Protein AF-A0A1G3B8R7-F1 (afdb_monomer_lite)

Radius of gyration: 31.24 Å; chains: 1; bounding box: 70×76×69 Å

Sequence (133 aa):
MFKYRSFIIVFLLCLVCVCYVKSVLAGDKEGHLATEVSYPDMVLIPAGEFFMGEDTRYNWTFMLAYNIYDGPEHKVYLDAYYIDKYEVTNEQYRKFVEATGRRMPICWNDARFNRPNQPVVGVTWEDAVSYAK

Foldseek 3Di:
DPPVVVVVVVVVVVVVVVVVVVVVVVPDPPPPPPPPPCPPQKDKDAWDKDWFFDCCVPDPCVVVVPRVVRDDIDIDTDHIDIDGNDADFLQNVVVVCVVPVDDAAPCCPPPVAPDGGHHHDRDDPVRVVVSVD

pLDDT: mean 83.29, std 16.27, range [44.59, 98.44]

Structure (mmCIF, N/CA/C/O backbone):
data_AF-A0A1G3B8R7-F1
#
_entry.id   AF-A0A1G3B8R7-F1
#
loop_
_atom_site.group_PDB
_atom_site.id
_atom_site.type_symbol
_atom_site.label_atom_id
_atom_site.label_alt_id
_atom_site.label_comp_id
_atom_site.label_asym_id
_atom_site.label_entity_id
_atom_site.label_seq_id
_atom_site.pdbx_PDB_ins_code
_atom_site.Cartn_x
_atom_site.Cartn_y
_atom_site.Cartn_z
_atom_site.occupancy
_atom_site.B_iso_or_equiv
_atom_site.auth_seq_id
_atom_site.auth_comp_id
_atom_site.auth_asym_id
_atom_site.auth_atom_id
_atom_site.pdbx_PDB_model_num
ATOM 1 N N . MET A 1 1 ? 47.318 -57.429 37.727 1.00 57.81 1 MET A N 1
ATOM 2 C CA . MET A 1 1 ? 45.901 -57.216 37.341 1.00 57.81 1 MET A CA 1
ATOM 3 C C . MET A 1 1 ? 45.412 -55.756 37.413 1.00 57.81 1 MET A C 1
ATOM 5 O O . MET A 1 1 ? 44.381 -55.463 36.827 1.00 57.81 1 MET A O 1
ATOM 9 N N . PHE A 1 2 ? 46.130 -54.814 38.051 1.00 54.09 2 PHE A N 1
ATOM 10 C CA . PHE A 1 2 ? 45.678 -53.412 38.195 1.00 54.09 2 PHE A CA 1
ATOM 11 C C . PHE A 1 2 ? 45.963 -52.485 36.997 1.00 54.09 2 PHE A C 1
ATOM 13 O O . PHE A 1 2 ? 45.243 -51.511 36.808 1.00 54.09 2 PHE A O 1
ATOM 20 N N . LYS A 1 3 ? 46.954 -52.794 36.146 1.00 57.25 3 LYS A N 1
ATOM 21 C CA . LYS A 1 3 ? 47.371 -51.905 35.042 1.00 57.25 3 LYS A CA 1
ATOM 22 C C . LYS A 1 3 ? 46.324 -51.764 33.926 1.00 57.25 3 LYS A C 1
ATOM 24 O O . LYS A 1 3 ? 46.173 -50.679 33.390 1.00 57.25 3 LYS A O 1
ATOM 29 N N . TYR A 1 4 ? 45.546 -52.808 33.628 1.00 58.03 4 TYR A N 1
ATOM 30 C CA . TYR A 1 4 ? 44.542 -52.785 32.549 1.00 58.03 4 TYR A CA 1
ATOM 31 C C . TYR A 1 4 ? 43.232 -52.069 32.922 1.00 58.03 4 TYR A C 1
ATOM 33 O O . TYR A 1 4 ? 42.527 -51.598 32.036 1.00 58.03 4 TYR A O 1
ATOM 41 N N . ARG A 1 5 ? 42.912 -51.932 34.219 1.00 62.56 5 ARG A N 1
ATOM 42 C CA . ARG A 1 5 ? 41.666 -51.280 34.671 1.00 62.56 5 ARG A CA 1
ATOM 43 C C . ARG A 1 5 ? 41.701 -49.764 34.449 1.00 62.56 5 ARG A C 1
ATOM 45 O O . ARG A 1 5 ? 40.699 -49.199 34.030 1.00 62.56 5 ARG A O 1
ATOM 52 N N . SER A 1 6 ? 42.862 -49.127 34.631 1.00 61.78 6 SER A N 1
ATOM 53 C CA . SER A 1 6 ? 43.040 -47.698 34.331 1.00 61.78 6 SER A CA 1
ATOM 54 C C . SER A 1 6 ? 43.001 -47.397 32.829 1.00 61.78 6 SER A C 1
ATOM 56 O O . SER A 1 6 ? 42.404 -46.399 32.441 1.00 61.78 6 SER A O 1
ATOM 58 N N . PHE A 1 7 ? 43.550 -48.270 31.973 1.00 73.00 7 PHE A N 1
ATOM 59 C CA . PHE A 1 7 ? 43.466 -48.092 30.514 1.00 73.00 7 PHE A CA 1
ATOM 60 C C . PHE A 1 7 ? 42.030 -48.206 29.989 1.00 73.00 7 PHE A C 1
ATOM 62 O O . PHE A 1 7 ? 41.641 -47.432 29.120 1.00 73.00 7 PHE A O 1
ATOM 69 N N . ILE A 1 8 ? 41.221 -49.111 30.551 1.00 74.88 8 ILE A N 1
ATOM 70 C CA . ILE A 1 8 ? 39.806 -49.261 30.174 1.00 74.88 8 ILE A CA 1
ATOM 71 C C . ILE A 1 8 ? 38.994 -48.018 30.567 1.00 74.88 8 ILE A C 1
ATOM 73 O O . ILE A 1 8 ? 38.185 -47.548 29.774 1.00 74.88 8 ILE A O 1
ATOM 77 N N . ILE A 1 9 ? 39.232 -47.441 31.750 1.00 75.88 9 ILE A N 1
ATOM 78 C CA . ILE A 1 9 ? 38.510 -46.241 32.206 1.00 75.88 9 ILE A CA 1
ATOM 79 C C . ILE A 1 9 ? 38.862 -45.020 31.347 1.00 75.88 9 ILE A C 1
ATOM 81 O O . ILE A 1 9 ? 37.964 -44.290 30.937 1.00 75.88 9 ILE A O 1
ATOM 85 N N . VAL A 1 10 ? 40.142 -44.820 31.013 1.00 77.50 10 VAL A N 1
ATOM 86 C CA . VAL A 1 10 ? 40.566 -43.719 30.127 1.00 77.50 10 VAL A CA 1
ATOM 87 C C . VAL A 1 10 ? 39.980 -43.887 28.724 1.00 77.50 10 VAL A C 1
ATOM 89 O O . VAL A 1 10 ? 39.493 -42.921 28.144 1.00 77.50 10 VAL A O 1
ATOM 92 N N . PHE A 1 11 ? 39.947 -45.115 28.199 1.00 82.00 11 PHE A N 1
ATOM 93 C CA . PHE A 1 11 ? 39.355 -45.396 26.892 1.00 82.00 11 PHE A CA 1
ATOM 94 C C . PHE A 1 11 ? 37.842 -45.128 26.867 1.00 82.00 11 PHE A C 1
ATOM 96 O O . PHE A 1 11 ? 37.343 -44.506 25.932 1.00 82.00 11 PHE A O 1
ATOM 103 N N . LEU A 1 12 ? 37.115 -45.520 27.919 1.00 83.88 12 LEU A N 1
ATOM 104 C CA . LEU A 1 12 ? 35.684 -45.237 28.053 1.00 83.88 12 LEU A CA 1
ATOM 105 C C . LEU A 1 12 ? 35.401 -43.735 28.200 1.00 83.88 12 LEU A C 1
ATOM 107 O O . LEU A 1 12 ? 34.475 -43.237 27.568 1.00 83.88 12 LEU A O 1
ATOM 111 N N . LEU A 1 13 ? 36.216 -42.996 28.958 1.00 81.75 13 LEU A N 1
ATOM 112 C CA . LEU A 1 13 ? 36.095 -41.537 29.068 1.00 81.75 13 LEU A CA 1
ATOM 113 C C . LEU A 1 13 ? 36.358 -40.836 27.729 1.00 81.75 13 LEU A C 1
ATOM 115 O O . LEU A 1 13 ? 35.626 -39.917 27.369 1.00 81.75 13 LEU A O 1
ATOM 119 N N . CYS A 1 14 ? 37.347 -41.296 26.957 1.00 81.81 14 CYS A N 1
ATOM 120 C CA . CYS A 1 14 ? 37.583 -40.797 25.603 1.00 81.81 14 CYS A CA 1
ATOM 121 C C . CYS A 1 14 ? 36.408 -41.102 24.670 1.00 81.81 14 CYS A C 1
ATOM 123 O O . CYS A 1 14 ? 36.001 -40.219 23.922 1.00 81.81 14 CYS A O 1
ATOM 125 N N . LEU A 1 15 ? 35.826 -42.304 24.728 1.00 86.19 15 LEU A N 1
ATOM 126 C CA . LEU A 1 15 ? 34.648 -42.642 23.926 1.00 86.19 15 LEU A CA 1
ATOM 127 C C . LEU A 1 15 ? 33.439 -41.778 24.292 1.00 86.19 15 LEU A C 1
ATOM 129 O O . LEU A 1 15 ? 32.780 -41.260 23.396 1.00 86.19 15 LEU A O 1
ATOM 133 N N . VAL A 1 16 ? 33.180 -41.558 25.583 1.00 85.38 16 VAL A N 1
ATOM 134 C CA . VAL A 1 16 ? 32.106 -40.664 26.042 1.00 85.38 16 VAL A CA 1
ATOM 135 C C . VAL A 1 16 ? 32.357 -39.227 25.582 1.00 85.38 16 VAL A C 1
ATOM 137 O O . VAL A 1 16 ? 31.438 -38.589 25.078 1.00 85.38 16 VAL A O 1
ATOM 140 N N . CYS A 1 17 ? 33.595 -38.736 25.673 1.00 82.25 17 CYS A N 1
ATOM 141 C CA . CYS A 1 17 ? 33.970 -37.403 25.202 1.00 82.25 17 CYS A CA 1
ATOM 142 C C . CYS A 1 17 ? 33.784 -37.263 23.683 1.00 82.25 17 CYS A C 1
ATOM 144 O O . CYS A 1 17 ? 33.182 -36.301 23.217 1.00 82.25 17 CYS A O 1
ATOM 146 N N . VAL A 1 18 ? 34.209 -38.260 22.901 1.00 82.00 18 VAL A N 1
ATOM 147 C CA . VAL A 1 18 ? 34.020 -38.280 21.443 1.00 82.00 18 VAL A CA 1
ATOM 148 C C . VAL A 1 18 ? 32.536 -38.339 21.078 1.00 82.00 18 VAL A C 1
ATOM 150 O O . VAL A 1 18 ? 32.114 -37.637 20.162 1.00 82.00 18 VAL A O 1
ATOM 153 N N . CYS A 1 19 ? 31.726 -39.129 21.786 1.00 79.12 19 CYS A N 1
ATOM 154 C CA . CYS A 1 19 ? 30.277 -39.174 21.583 1.00 79.12 19 CYS A CA 1
ATOM 155 C C . CYS A 1 19 ? 29.610 -37.840 21.938 1.00 79.12 19 CYS A C 1
ATOM 157 O O . CYS A 1 19 ? 28.774 -37.369 21.174 1.00 79.12 19 CYS A O 1
ATOM 159 N N . TYR A 1 20 ? 30.019 -37.209 23.042 1.00 75.50 20 TYR A N 1
ATOM 160 C CA . TYR A 1 20 ? 29.503 -35.909 23.467 1.00 75.50 20 TYR A CA 1
ATOM 161 C C . TYR A 1 20 ? 29.850 -34.806 22.459 1.00 75.50 20 TYR A C 1
ATOM 163 O O . TYR A 1 20 ? 28.974 -34.069 22.011 1.00 75.50 20 TYR A O 1
ATOM 171 N N . VAL A 1 21 ? 31.105 -34.749 22.007 1.00 75.06 21 VAL A N 1
ATOM 172 C CA . VAL A 1 21 ? 31.538 -33.807 20.965 1.00 75.06 21 VAL A CA 1
ATOM 173 C C . VAL A 1 21 ? 30.788 -34.063 19.657 1.00 75.06 21 VAL A C 1
ATOM 175 O O . VAL A 1 21 ? 30.322 -33.115 19.035 1.00 75.06 21 VAL A O 1
ATOM 178 N N . LYS A 1 22 ? 30.581 -35.326 19.260 1.00 75.88 22 LYS A N 1
ATOM 179 C CA . LYS A 1 22 ? 29.753 -35.657 18.090 1.00 75.88 22 LYS A CA 1
ATOM 180 C C . LYS A 1 22 ? 28.300 -35.210 18.250 1.00 75.88 22 LYS A C 1
ATOM 182 O O . LYS A 1 22 ? 27.742 -34.725 17.277 1.00 75.88 22 LYS A O 1
ATOM 187 N N . SER A 1 23 ? 27.697 -35.342 19.435 1.00 70.25 23 SER A N 1
ATOM 188 C CA . SER A 1 23 ? 26.330 -34.855 19.673 1.00 70.25 23 SER A CA 1
ATOM 189 C C . SER A 1 23 ? 26.231 -33.332 19.628 1.00 70.25 23 SER A C 1
ATOM 191 O O . SER A 1 23 ? 25.276 -32.815 19.064 1.00 70.25 23 SER A O 1
ATOM 193 N N . VAL A 1 24 ? 27.240 -32.617 20.136 1.00 71.50 24 VAL A N 1
ATOM 194 C CA . VAL A 1 24 ? 27.297 -31.149 20.061 1.00 71.50 24 VAL A CA 1
ATOM 195 C C . VAL A 1 24 ? 27.480 -30.685 18.614 1.00 71.50 24 VAL A C 1
ATOM 197 O O . VAL A 1 24 ? 26.805 -29.762 18.186 1.00 71.50 24 VAL A O 1
ATOM 200 N N . LEU A 1 25 ? 28.328 -31.358 17.828 1.00 66.88 25 LEU A N 1
ATOM 201 C CA . LEU A 1 25 ? 28.532 -31.035 16.408 1.00 66.88 25 LEU A CA 1
ATOM 202 C C . LEU A 1 25 ? 27.387 -31.502 15.493 1.00 66.88 25 LEU A C 1
ATOM 204 O O . LEU A 1 25 ? 27.304 -31.067 14.348 1.00 66.88 25 LEU A O 1
ATOM 208 N N . ALA A 1 26 ? 26.530 -32.411 15.963 1.00 64.31 26 ALA A N 1
ATOM 209 C CA . ALA A 1 26 ? 25.337 -32.850 15.241 1.00 64.31 26 ALA A CA 1
ATOM 210 C C . ALA A 1 26 ? 24.128 -31.928 15.478 1.00 64.31 26 ALA A C 1
ATOM 212 O O . ALA A 1 26 ? 23.160 -31.997 14.719 1.00 64.31 26 ALA A O 1
ATOM 213 N N . GLY A 1 27 ? 24.180 -31.068 16.498 1.00 54.59 27 GLY A N 1
ATOM 214 C CA . GLY A 1 27 ? 23.184 -30.032 16.743 1.00 54.59 27 GLY A CA 1
ATOM 215 C C . GLY A 1 27 ? 23.440 -28.815 15.863 1.00 54.59 27 GLY A C 1
ATOM 216 O O . GLY A 1 27 ? 24.054 -27.876 16.335 1.00 54.59 27 GLY A O 1
ATOM 217 N N . ASP A 1 28 ? 23.048 -28.900 14.588 1.00 55.09 28 ASP A N 1
ATOM 218 C CA . ASP A 1 28 ? 22.657 -27.772 13.714 1.00 55.09 28 ASP A CA 1
ATOM 219 C C . ASP A 1 28 ? 22.285 -28.314 12.320 1.00 55.09 28 ASP A C 1
ATOM 221 O O . ASP A 1 28 ? 22.905 -28.016 11.299 1.00 55.09 28 ASP A O 1
ATOM 225 N N . LYS A 1 29 ? 21.278 -29.194 12.268 1.00 52.56 29 LYS A N 1
ATOM 226 C CA . LYS A 1 29 ? 20.580 -29.567 11.023 1.00 52.56 29 LYS A CA 1
ATOM 227 C C . LYS A 1 29 ? 19.080 -29.700 11.241 1.00 52.56 29 LYS A C 1
ATOM 229 O O . LYS A 1 29 ? 18.450 -30.614 10.724 1.00 52.56 29 LYS A O 1
ATOM 234 N N . GLU A 1 30 ? 18.501 -28.764 11.973 1.00 49.25 30 GLU A N 1
ATOM 235 C CA . GLU A 1 30 ? 17.096 -28.446 11.770 1.00 49.25 30 GLU A CA 1
ATOM 236 C C . GLU A 1 30 ? 17.070 -27.190 10.917 1.00 49.25 30 GLU A C 1
ATOM 238 O O . GLU A 1 30 ? 17.206 -26.069 11.400 1.00 49.25 30 GLU A O 1
ATOM 243 N N . GLY A 1 31 ? 16.977 -27.401 9.601 1.00 45.47 31 GLY A N 1
ATOM 244 C CA . GLY A 1 31 ? 16.470 -26.361 8.726 1.00 45.47 31 GLY A CA 1
ATOM 245 C C . GLY A 1 31 ? 15.138 -25.942 9.317 1.00 45.47 31 GLY A C 1
ATOM 246 O O . GLY A 1 31 ? 14.201 -26.739 9.343 1.00 45.47 31 GLY A O 1
ATOM 247 N N . HIS A 1 32 ? 15.105 -24.735 9.872 1.00 44.59 32 HIS A N 1
ATOM 248 C CA . HIS A 1 32 ? 13.884 -24.099 10.313 1.00 44.59 32 HIS A CA 1
ATOM 249 C C . HIS A 1 32 ? 12.954 -24.150 9.102 1.00 44.59 32 HIS A C 1
ATOM 251 O O . HIS A 1 32 ? 13.208 -23.477 8.101 1.00 44.59 32 HIS A O 1
ATOM 257 N N . LEU A 1 33 ? 11.956 -25.039 9.139 1.00 46.47 33 LEU A N 1
ATOM 258 C CA . LEU A 1 33 ? 10.835 -24.982 8.220 1.00 46.47 33 LEU A CA 1
ATOM 259 C C . LEU A 1 33 ? 10.266 -23.590 8.435 1.00 46.47 33 LEU A C 1
ATOM 261 O O . LEU A 1 33 ? 9.590 -23.345 9.432 1.00 46.47 33 LEU A O 1
ATOM 265 N N . ALA A 1 34 ? 10.629 -22.667 7.546 1.00 46.75 34 ALA A N 1
ATOM 266 C CA . ALA A 1 34 ? 9.965 -21.396 7.433 1.00 46.75 34 ALA A CA 1
ATOM 267 C C . ALA A 1 34 ? 8.501 -21.763 7.229 1.00 46.75 34 ALA A C 1
ATOM 269 O O . ALA A 1 34 ? 8.125 -22.281 6.178 1.00 46.75 34 ALA A O 1
ATOM 270 N N . THR A 1 35 ? 7.700 -21.614 8.282 1.00 52.75 35 THR A N 1
ATOM 271 C CA . THR A 1 35 ? 6.254 -21.585 8.156 1.00 52.75 35 THR A CA 1
ATOM 272 C C . THR A 1 35 ? 5.990 -20.550 7.084 1.00 52.75 35 THR A C 1
ATOM 274 O O . THR A 1 35 ? 6.281 -19.373 7.301 1.00 52.75 35 THR A O 1
ATOM 277 N N . GLU A 1 36 ? 5.573 -21.006 5.905 1.00 61.28 36 GLU A N 1
ATOM 278 C CA . GLU A 1 36 ? 5.196 -20.135 4.807 1.00 61.28 36 GLU A CA 1
ATOM 279 C C . GLU A 1 36 ? 4.134 -19.203 5.381 1.00 61.28 36 GLU A C 1
ATOM 281 O O . GLU A 1 36 ? 3.049 -19.645 5.769 1.00 61.28 36 GLU A O 1
ATOM 286 N N . VAL A 1 37 ? 4.507 -17.941 5.602 1.00 60.72 37 VAL A N 1
ATOM 287 C CA . VAL A 1 37 ? 3.592 -16.971 6.185 1.00 60.72 37 VAL A CA 1
ATOM 288 C C . VAL A 1 37 ? 2.500 -16.782 5.145 1.00 60.72 37 VAL A C 1
ATOM 290 O O . VAL A 1 37 ? 2.709 -16.171 4.102 1.00 60.72 37 VAL A O 1
ATOM 293 N N . SER A 1 38 ? 1.359 -17.419 5.394 1.00 61.47 38 SER A N 1
ATOM 294 C CA . SER A 1 38 ? 0.211 -17.361 4.508 1.00 61.47 38 SER A CA 1
ATOM 295 C C . SER A 1 38 ? -0.505 -16.045 4.771 1.00 61.47 38 SER A C 1
ATOM 297 O O . SER A 1 38 ? -1.079 -15.840 5.841 1.00 61.47 38 SER A O 1
ATOM 299 N N . TYR A 1 39 ? -0.434 -15.145 3.796 1.00 74.56 39 TYR A N 1
ATOM 300 C CA . TYR A 1 39 ? -1.188 -13.900 3.764 1.00 74.56 39 TYR A CA 1
ATOM 301 C C . TYR A 1 39 ? -2.394 -14.113 2.835 1.00 74.56 39 TYR A C 1
ATOM 303 O O . TYR A 1 39 ? -2.273 -13.877 1.635 1.00 74.56 39 TYR A O 1
ATOM 311 N N . PRO A 1 40 ? -3.540 -14.619 3.334 1.00 77.44 40 PRO A N 1
ATOM 312 C CA . PRO A 1 40 ? -4.623 -15.123 2.482 1.00 77.44 40 PRO A CA 1
ATOM 313 C C . PRO A 1 40 ? -5.209 -14.072 1.526 1.00 77.44 40 PRO A C 1
ATOM 315 O O . PRO A 1 40 ? -5.718 -14.437 0.467 1.00 77.44 40 PRO A O 1
ATOM 318 N N . ASP A 1 41 ? -5.100 -12.788 1.876 1.00 90.75 41 ASP A N 1
ATOM 319 C CA . ASP A 1 41 ? -5.601 -11.661 1.083 1.00 90.75 41 ASP A CA 1
ATOM 320 C C . ASP A 1 41 ? -4.491 -10.855 0.384 1.00 90.75 41 ASP A C 1
ATOM 322 O O . ASP A 1 41 ? -4.767 -9.805 -0.196 1.00 90.75 41 ASP A O 1
ATOM 326 N N . MET A 1 42 ? -3.249 -11.350 0.385 1.00 94.88 42 MET A N 1
ATOM 327 C CA . MET A 1 42 ? -2.149 -10.787 -0.399 1.00 94.88 42 MET A CA 1
ATOM 328 C C . MET A 1 42 ? -1.775 -11.712 -1.553 1.00 94.88 42 MET A C 1
ATOM 330 O O . MET A 1 42 ? -1.966 -12.927 -1.512 1.00 94.88 42 MET A O 1
ATOM 334 N N . VAL A 1 43 ? -1.202 -11.127 -2.596 1.00 95.56 43 VAL A N 1
ATOM 335 C CA . VAL A 1 43 ? -0.688 -11.847 -3.758 1.00 95.56 43 VAL A CA 1
ATOM 336 C C . VAL A 1 43 ? 0.827 -11.719 -3.820 1.00 95.56 43 VAL A C 1
ATOM 338 O O . VAL A 1 43 ? 1.370 -10.630 -3.640 1.00 95.56 43 VAL A O 1
ATOM 341 N N . LEU A 1 44 ? 1.506 -12.840 -4.074 1.00 94.69 44 LEU A N 1
ATOM 342 C CA . LEU A 1 44 ? 2.939 -12.854 -4.347 1.00 94.69 44 LEU A CA 1
ATOM 343 C C . LEU A 1 44 ? 3.186 -12.330 -5.762 1.00 94.69 44 LEU A C 1
ATOM 345 O O . LEU A 1 44 ? 2.738 -12.932 -6.739 1.00 94.69 44 LEU A O 1
ATOM 349 N N . ILE A 1 45 ? 3.949 -11.250 -5.866 1.00 96.38 45 ILE A N 1
ATOM 350 C CA . ILE A 1 45 ? 4.557 -10.799 -7.111 1.00 96.38 45 ILE A CA 1
ATOM 351 C C . ILE A 1 45 ? 5.965 -11.403 -7.166 1.00 96.38 45 ILE A C 1
ATOM 353 O O . ILE A 1 45 ? 6.784 -11.107 -6.291 1.00 96.38 45 ILE A O 1
ATOM 357 N N . PRO A 1 46 ? 6.261 -12.296 -8.130 1.00 96.81 46 PRO A N 1
ATOM 358 C CA . PRO A 1 46 ? 7.579 -12.908 -8.228 1.00 96.81 46 PRO A CA 1
ATOM 359 C C . PRO A 1 46 ? 8.638 -11.868 -8.611 1.00 96.81 46 PRO A C 1
ATOM 361 O O . PRO A 1 46 ? 8.342 -10.887 -9.291 1.00 96.81 46 PRO A O 1
ATOM 364 N N . ALA A 1 47 ? 9.884 -12.125 -8.214 1.00 98.38 47 ALA A N 1
ATOM 365 C CA . ALA A 1 47 ? 11.018 -11.306 -8.622 1.00 98.38 47 ALA A CA 1
ATOM 366 C C . ALA A 1 47 ? 11.188 -11.334 -10.147 1.00 98.38 47 ALA A C 1
ATOM 368 O O . ALA A 1 47 ? 11.020 -12.385 -10.776 1.00 98.38 47 ALA A O 1
ATOM 369 N N . GLY A 1 48 ? 11.578 -10.208 -10.737 1.00 98.19 48 GLY A N 1
ATOM 370 C CA . GLY A 1 48 ? 11.839 -10.149 -12.168 1.00 98.19 48 GLY A CA 1
ATOM 371 C C . GLY A 1 48 ? 11.932 -8.743 -12.735 1.00 98.19 48 GLY A C 1
ATOM 372 O O . GLY A 1 48 ? 11.747 -7.742 -12.043 1.00 98.19 48 GLY A O 1
ATOM 373 N N . GLU A 1 49 ? 12.225 -8.695 -14.034 1.00 98.19 49 GLU A N 1
ATOM 374 C CA . GLU A 1 49 ? 12.182 -7.469 -14.824 1.00 98.19 49 GLU A CA 1
ATOM 375 C C . GLU A 1 49 ? 10.791 -7.259 -15.429 1.00 98.19 49 GLU A C 1
ATOM 377 O O . GLU A 1 49 ? 10.180 -8.191 -15.955 1.00 98.19 49 GLU A O 1
ATOM 382 N N . PHE A 1 50 ? 10.335 -6.011 -15.444 1.00 96.69 50 PHE A N 1
ATOM 383 C CA . PHE A 1 50 ? 9.165 -5.584 -16.205 1.00 96.69 50 PHE A CA 1
ATOM 384 C C . PHE A 1 50 ? 9.369 -4.170 -16.760 1.00 96.69 50 PHE A C 1
ATOM 386 O O . PHE A 1 50 ? 10.316 -3.472 -16.394 1.00 96.69 50 PHE A O 1
ATOM 393 N N . PHE A 1 51 ? 8.494 -3.760 -17.674 1.00 95.31 51 PHE A N 1
ATOM 394 C CA . PHE A 1 51 ? 8.479 -2.405 -18.217 1.00 95.31 51 PHE A CA 1
ATOM 395 C C . PHE A 1 51 ? 7.538 -1.515 -17.394 1.00 95.31 51 PHE A C 1
ATOM 397 O O . PHE A 1 51 ? 6.376 -1.867 -17.194 1.00 95.31 51 PHE A O 1
ATOM 404 N N . MET A 1 52 ? 8.047 -0.382 -16.904 1.00 93.75 52 MET A N 1
ATOM 405 C CA . MET A 1 52 ? 7.296 0.624 -16.148 1.00 93.75 52 MET A CA 1
ATOM 406 C C . MET A 1 52 ? 7.184 1.919 -16.954 1.00 93.75 52 MET A C 1
ATOM 408 O O . MET A 1 52 ? 8.178 2.389 -17.506 1.00 93.75 52 MET A O 1
ATOM 412 N N . GLY A 1 53 ? 5.991 2.515 -16.951 1.00 88.62 53 GLY A N 1
ATOM 413 C CA . GLY A 1 53 ? 5.661 3.735 -17.689 1.00 88.62 53 GLY A CA 1
ATOM 414 C C . GLY A 1 53 ? 5.025 3.458 -19.054 1.00 88.62 53 GLY A C 1
ATOM 415 O O . GLY A 1 53 ? 4.833 2.309 -19.441 1.00 88.62 53 GLY A O 1
ATOM 416 N N . GLU A 1 54 ? 4.667 4.516 -19.778 1.00 81.50 54 GLU A N 1
ATOM 417 C CA . GLU A 1 54 ? 4.054 4.438 -21.112 1.00 81.50 54 GLU A CA 1
ATOM 418 C C . GLU A 1 54 ? 5.111 4.520 -22.230 1.00 81.50 54 GLU A C 1
ATOM 420 O O . GLU A 1 54 ? 6.089 5.266 -22.124 1.00 81.50 54 GLU A O 1
ATOM 425 N N . ASP A 1 55 ? 4.915 3.796 -23.340 1.00 82.25 55 ASP A N 1
ATOM 426 C CA . ASP A 1 55 ? 5.709 4.002 -24.557 1.00 82.25 55 ASP A CA 1
ATOM 427 C C . ASP A 1 55 ? 5.277 5.298 -25.259 1.00 82.25 55 ASP A C 1
ATOM 429 O O . ASP A 1 55 ? 4.287 5.373 -25.988 1.00 82.25 55 ASP A O 1
ATOM 433 N N . THR A 1 56 ? 6.063 6.345 -25.050 1.00 72.56 56 THR A N 1
ATOM 434 C CA . THR A 1 56 ? 5.747 7.706 -25.490 1.00 72.56 56 THR A CA 1
ATOM 435 C C . THR A 1 56 ? 6.127 7.971 -26.945 1.00 72.56 56 THR A C 1
ATOM 437 O O . THR A 1 56 ? 5.836 9.046 -27.471 1.00 72.56 56 THR A O 1
ATOM 440 N N . ARG A 1 57 ? 6.743 6.995 -27.634 1.00 68.44 57 ARG A N 1
ATOM 441 C CA . ARG A 1 57 ? 7.312 7.162 -28.986 1.00 68.44 57 ARG A CA 1
ATOM 442 C C . ARG A 1 57 ? 6.275 7.461 -30.073 1.00 68.44 57 ARG A C 1
ATOM 444 O O . ARG A 1 57 ? 6.655 7.941 -31.137 1.00 68.44 57 ARG A O 1
ATOM 451 N N . TYR A 1 58 ? 4.988 7.221 -29.813 1.00 61.25 58 TYR A N 1
ATOM 452 C CA . TYR A 1 58 ? 3.904 7.428 -30.784 1.00 61.25 58 TYR A CA 1
ATOM 453 C C . TYR A 1 58 ? 2.724 8.250 -30.252 1.00 61.25 58 TYR A C 1
ATOM 455 O O . TYR A 1 58 ? 1.741 8.447 -30.969 1.00 61.25 58 TYR A O 1
ATOM 463 N N . ASN A 1 59 ? 2.799 8.757 -29.019 1.00 64.62 59 ASN A N 1
ATOM 464 C CA . ASN A 1 59 ? 1.691 9.491 -28.422 1.00 64.62 59 ASN A CA 1
ATOM 465 C C . ASN A 1 59 ? 1.866 11.006 -28.635 1.00 64.62 59 ASN A C 1
ATOM 467 O O . ASN A 1 59 ? 2.577 11.675 -27.891 1.00 64.62 59 ASN A O 1
ATOM 471 N N . TRP A 1 60 ? 1.192 11.574 -29.643 1.00 61.38 60 TRP A N 1
ATOM 472 C CA . TRP A 1 60 ? 1.209 13.027 -29.894 1.00 61.38 60 TRP A CA 1
ATOM 473 C C . TRP A 1 60 ? 0.677 13.844 -28.695 1.00 61.38 60 TRP A C 1
ATOM 475 O O . TRP A 1 60 ? 1.064 14.997 -28.512 1.00 61.38 60 TRP A O 1
ATOM 485 N N . THR A 1 61 ? -0.146 13.230 -27.832 1.00 61.88 61 THR A N 1
ATOM 486 C CA . THR A 1 61 ? -0.663 13.815 -26.581 1.00 61.88 61 THR A CA 1
ATOM 487 C C . THR A 1 61 ? 0.448 14.036 -25.553 1.00 61.88 61 THR A C 1
ATOM 489 O O . THR A 1 61 ? 0.321 14.896 -24.687 1.00 61.88 61 THR A O 1
ATOM 492 N N . PHE A 1 62 ? 1.580 13.332 -25.673 1.00 57.03 62 PHE A N 1
ATOM 493 C CA . PHE A 1 62 ? 2.756 13.536 -24.824 1.00 57.03 62 PHE A CA 1
ATOM 494 C C . PHE A 1 62 ? 3.382 14.930 -25.020 1.00 57.03 62 PHE A C 1
ATOM 496 O O . PHE A 1 62 ? 3.990 15.475 -24.101 1.00 57.03 62 PHE A O 1
ATOM 503 N N . MET A 1 63 ? 3.165 15.564 -26.184 1.00 57.81 63 MET A N 1
ATOM 504 C CA . MET A 1 63 ? 3.543 16.966 -26.427 1.00 57.81 63 MET A CA 1
ATOM 505 C C . MET A 1 63 ? 2.620 17.975 -25.724 1.00 57.81 63 MET A C 1
ATOM 507 O O . MET A 1 63 ? 2.970 19.149 -25.629 1.00 57.81 63 MET A O 1
ATOM 511 N N . LEU A 1 64 ? 1.466 17.541 -25.204 1.00 61.53 64 LEU A N 1
ATOM 512 C CA . LEU A 1 64 ? 0.520 18.372 -24.456 1.00 61.53 64 LEU A CA 1
ATOM 513 C C . LEU A 1 64 ? 0.731 18.264 -22.936 1.00 61.53 64 LEU A C 1
ATOM 515 O O . LEU A 1 64 ? -0.244 18.272 -22.201 1.00 61.53 64 LEU A O 1
ATOM 519 N N . ALA A 1 65 ? 1.981 18.163 -22.466 1.00 60.41 65 ALA A N 1
ATOM 520 C CA . ALA A 1 65 ? 2.457 18.344 -21.079 1.00 60.41 65 ALA A CA 1
ATOM 521 C C . ALA A 1 65 ? 1.787 17.549 -19.926 1.00 60.41 65 ALA A C 1
ATOM 523 O O . ALA A 1 65 ? 2.339 17.527 -18.830 1.00 60.41 65 ALA A O 1
ATOM 524 N N . TYR A 1 66 ? 0.649 16.885 -20.130 1.00 57.75 66 TYR A N 1
ATOM 525 C CA . TYR A 1 66 ? -0.145 16.250 -19.075 1.00 57.75 66 TYR A CA 1
ATOM 526 C C . TYR A 1 66 ? 0.356 14.849 -18.704 1.00 57.75 66 TYR A C 1
ATOM 528 O O . TYR A 1 66 ? 0.177 14.442 -17.564 1.00 57.75 66 TYR A O 1
ATOM 536 N N . ASN A 1 67 ? 1.047 14.156 -19.618 1.00 60.19 67 ASN A N 1
ATOM 537 C CA . ASN A 1 67 ? 1.508 12.774 -19.413 1.00 60.19 67 ASN A CA 1
ATOM 538 C C . ASN A 1 67 ? 3.030 12.645 -19.227 1.00 60.19 67 ASN A C 1
ATOM 540 O O . ASN A 1 67 ? 3.542 11.533 -19.178 1.00 60.19 67 ASN A O 1
ATOM 544 N N . ILE A 1 68 ? 3.782 13.749 -19.103 1.00 66.75 68 ILE A N 1
ATOM 545 C CA . ILE A 1 68 ? 5.258 13.688 -19.029 1.00 66.75 68 ILE A CA 1
ATOM 546 C C . ILE A 1 68 ? 5.792 12.920 -17.812 1.00 66.75 68 ILE A C 1
ATOM 548 O O . ILE A 1 68 ? 6.950 12.517 -17.821 1.00 66.75 68 ILE A O 1
ATOM 552 N N . TYR A 1 69 ? 4.972 12.746 -16.773 1.00 75.69 69 TYR A N 1
ATOM 553 C CA . TYR A 1 69 ? 5.353 12.064 -15.535 1.00 75.69 69 TYR A CA 1
ATOM 554 C C . TYR A 1 69 ? 5.149 10.544 -15.588 1.00 75.69 69 TYR A C 1
ATOM 556 O O . TYR A 1 69 ? 5.759 9.836 -14.791 1.00 75.69 69 TYR A O 1
ATOM 564 N N . ASP A 1 70 ? 4.350 10.048 -16.537 1.00 79.12 70 ASP A N 1
ATOM 565 C CA . ASP A 1 70 ? 3.982 8.628 -16.638 1.00 79.12 70 ASP A CA 1
ATOM 566 C C . ASP A 1 70 ? 4.878 7.855 -17.624 1.00 79.12 70 ASP A C 1
ATOM 568 O O . ASP A 1 70 ? 4.700 6.658 -17.841 1.00 79.12 70 ASP A O 1
ATOM 572 N N . GLY A 1 71 ? 5.868 8.518 -18.225 1.00 79.25 71 GLY A N 1
ATOM 573 C CA . GLY A 1 71 ? 6.837 7.909 -19.134 1.00 79.25 71 GLY A CA 1
ATOM 574 C C . GLY A 1 71 ? 8.242 8.513 -18.996 1.00 79.25 71 GLY A C 1
ATOM 575 O O . GLY A 1 71 ? 8.464 9.390 -18.163 1.00 79.25 71 GLY A O 1
ATOM 576 N N . PRO A 1 72 ? 9.204 8.087 -19.834 1.00 85.44 72 PRO A N 1
ATOM 577 C CA . PRO A 1 72 ? 9.076 7.016 -20.819 1.00 85.44 72 PRO A CA 1
ATOM 578 C C . PRO A 1 72 ? 9.127 5.618 -20.191 1.00 85.44 72 PRO A C 1
ATOM 580 O O . PRO A 1 72 ? 9.676 5.425 -19.104 1.00 85.44 72 PRO A O 1
ATOM 583 N N . GLU A 1 73 ? 8.605 4.639 -20.928 1.00 90.62 73 GLU A N 1
ATOM 584 C CA . GLU A 1 73 ? 8.773 3.219 -20.632 1.00 90.62 73 GLU A CA 1
ATOM 585 C C . GLU A 1 73 ? 10.256 2.862 -20.428 1.00 90.62 73 GLU A C 1
ATOM 587 O O . GLU A 1 73 ? 11.120 3.180 -21.252 1.00 90.62 73 GLU A O 1
ATOM 592 N N . HIS A 1 74 ? 10.561 2.179 -19.328 1.00 91.44 74 HIS A N 1
ATOM 593 C CA . HIS A 1 74 ? 11.898 1.676 -19.022 1.00 91.44 74 HIS A CA 1
ATOM 594 C C . HIS A 1 74 ? 11.823 0.368 -18.229 1.00 91.44 74 HIS A C 1
ATOM 596 O O . HIS A 1 74 ? 10.806 0.050 -17.614 1.00 91.44 74 HIS A O 1
ATOM 602 N N . LYS A 1 75 ? 12.904 -0.419 -18.256 1.00 96.75 75 LYS A N 1
ATOM 603 C CA . LYS A 1 75 ? 12.983 -1.671 -17.496 1.00 96.75 75 LYS A CA 1
ATOM 604 C C . LYS A 1 75 ? 13.258 -1.400 -16.020 1.00 96.75 75 LYS A C 1
ATOM 606 O O . LYS A 1 75 ? 14.187 -0.661 -15.697 1.00 96.75 75 LYS A O 1
ATOM 611 N N . VAL A 1 76 ? 12.508 -2.066 -15.149 1.00 97.44 76 VAL A N 1
ATOM 612 C CA . VAL A 1 76 ? 12.706 -2.077 -13.697 1.00 97.44 76 VAL A CA 1
ATOM 613 C C . VAL A 1 76 ? 12.796 -3.525 -13.230 1.00 97.44 76 VAL A C 1
ATOM 615 O O . VAL A 1 76 ? 11.988 -4.359 -13.636 1.00 97.44 76 VAL A O 1
ATOM 618 N N . TYR A 1 77 ? 13.776 -3.815 -12.376 1.00 98.12 77 TYR A N 1
ATOM 619 C CA . TYR A 1 77 ? 13.866 -5.080 -11.653 1.00 98.12 77 TYR A CA 1
ATOM 620 C C . TYR A 1 77 ? 13.366 -4.879 -10.224 1.00 98.12 77 TYR A C 1
ATOM 622 O O . TYR A 1 77 ? 13.797 -3.938 -9.555 1.00 98.12 77 TYR A O 1
ATOM 630 N N . LEU A 1 78 ? 12.496 -5.770 -9.754 1.00 98.31 78 LEU A N 1
ATOM 631 C CA . LEU A 1 78 ? 12.073 -5.834 -8.356 1.00 98.31 78 LEU A CA 1
ATOM 632 C C . LEU A 1 78 ? 12.318 -7.241 -7.808 1.00 98.31 78 LEU A C 1
ATOM 634 O O . LEU A 1 78 ? 12.134 -8.235 -8.515 1.00 98.31 78 LEU A O 1
ATOM 638 N N . ASP A 1 79 ? 12.712 -7.313 -6.537 1.00 98.44 79 ASP A N 1
ATOM 639 C CA . ASP A 1 79 ? 12.683 -8.563 -5.777 1.00 98.44 79 ASP A CA 1
ATOM 640 C C . ASP A 1 79 ? 11.237 -9.028 -5.564 1.00 98.44 79 ASP A C 1
ATOM 642 O O . ASP A 1 79 ? 10.292 -8.270 -5.773 1.00 98.44 79 ASP A O 1
ATOM 646 N N . ALA A 1 80 ? 11.047 -10.280 -5.145 1.00 97.44 80 ALA A N 1
ATOM 647 C CA . ALA A 1 80 ? 9.713 -10.801 -4.879 1.00 97.44 80 ALA A CA 1
ATOM 648 C C . ALA A 1 80 ? 9.097 -10.097 -3.661 1.00 97.44 80 ALA A C 1
ATOM 650 O O . ALA A 1 80 ? 9.749 -9.963 -2.623 1.00 97.44 80 ALA A O 1
ATOM 651 N N . TYR A 1 81 ? 7.834 -9.694 -3.765 1.00 95.12 81 TYR A N 1
ATOM 652 C CA . TYR A 1 81 ? 7.102 -9.055 -2.673 1.00 95.12 81 TYR A CA 1
ATOM 653 C C . TYR A 1 81 ? 5.637 -9.480 -2.668 1.00 95.12 81 TYR A C 1
ATOM 655 O O . TYR A 1 81 ? 5.090 -9.913 -3.681 1.00 95.12 81 TYR A O 1
ATOM 663 N N . TYR A 1 82 ? 4.996 -9.350 -1.510 1.00 95.38 82 TYR A N 1
ATOM 664 C CA . TYR A 1 82 ? 3.551 -9.493 -1.381 1.00 95.38 82 TYR A CA 1
ATOM 665 C C . TYR A 1 82 ? 2.889 -8.118 -1.447 1.00 95.38 82 TYR A C 1
ATOM 667 O O . TYR A 1 82 ? 3.423 -7.145 -0.916 1.00 95.38 82 TYR A O 1
ATOM 675 N N . ILE A 1 83 ? 1.724 -8.040 -2.081 1.00 95.69 83 ILE A N 1
ATOM 676 C CA . ILE A 1 83 ? 0.864 -6.852 -2.060 1.00 95.69 83 ILE A CA 1
ATOM 677 C C . ILE A 1 83 ? -0.577 -7.265 -1.780 1.00 95.69 83 ILE A C 1
ATOM 679 O O . ILE A 1 83 ? -1.006 -8.337 -2.210 1.00 95.69 83 ILE A O 1
ATOM 683 N N . ASP A 1 84 ? -1.320 -6.434 -1.051 1.00 95.25 84 ASP A N 1
ATOM 684 C CA . ASP A 1 84 ? -2.738 -6.674 -0.790 1.00 95.25 84 ASP A CA 1
ATOM 685 C C . ASP A 1 84 ? -3.530 -6.785 -2.098 1.00 95.25 84 ASP A C 1
ATOM 687 O O . ASP A 1 84 ? -3.345 -6.014 -3.041 1.00 95.25 84 ASP A O 1
ATOM 691 N N . LYS A 1 85 ? -4.450 -7.751 -2.142 1.00 95.19 85 LYS A N 1
ATOM 692 C CA . LYS A 1 85 ? -5.373 -7.935 -3.266 1.00 95.19 85 LYS A CA 1
ATOM 693 C C . LYS A 1 85 ? -6.471 -6.867 -3.301 1.00 95.19 85 LYS A C 1
ATOM 695 O O . LYS A 1 85 ? -6.998 -6.576 -4.373 1.00 95.19 85 LYS A O 1
ATOM 700 N N . TYR A 1 86 ? -6.837 -6.333 -2.138 1.00 95.75 86 TYR A N 1
ATOM 701 C CA . TYR A 1 86 ? -7.888 -5.332 -1.962 1.00 95.75 86 TYR A CA 1
ATOM 702 C C . TYR A 1 86 ? -7.378 -4.188 -1.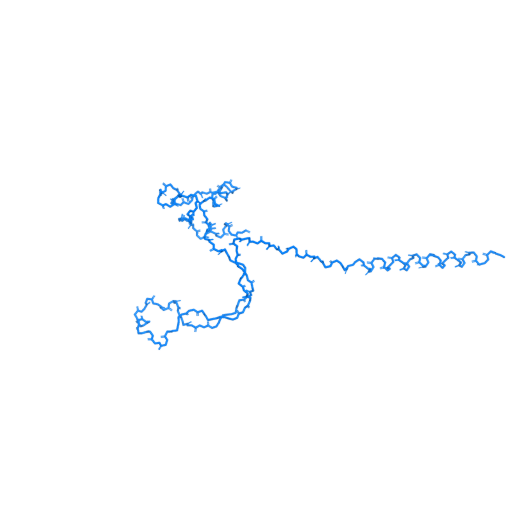095 1.00 95.75 86 TYR A C 1
ATOM 704 O O . TYR A 1 86 ? -6.515 -4.381 -0.243 1.00 95.75 86 TYR A 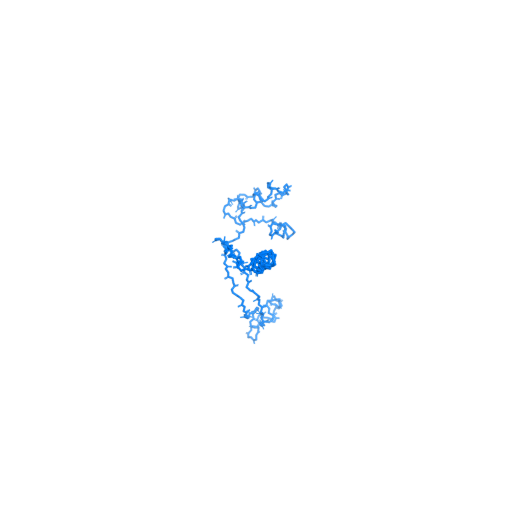O 1
ATOM 712 N N . GLU A 1 87 ? -7.945 -3.002 -1.269 1.00 96.56 87 GLU A N 1
ATOM 713 C CA . GLU A 1 87 ? -7.626 -1.860 -0.427 1.00 96.56 87 GLU A CA 1
ATOM 714 C C . GLU A 1 87 ? -8.042 -2.090 1.032 1.00 96.56 87 GLU A C 1
ATOM 716 O O . GLU A 1 87 ? -9.015 -2.787 1.338 1.00 96.56 87 GLU A O 1
ATOM 721 N N . VAL A 1 88 ? -7.335 -1.420 1.945 1.00 96.62 88 VAL A N 1
ATOM 722 C CA . VAL A 1 88 ? -7.656 -1.429 3.373 1.00 96.62 88 VAL A CA 1
ATOM 723 C C . VAL A 1 88 ? -9.070 -0.897 3.592 1.00 96.62 88 VAL A C 1
ATOM 725 O O . VAL A 1 88 ? -9.406 0.232 3.230 1.00 96.62 88 VAL A O 1
ATOM 728 N N . THR A 1 89 ? -9.900 -1.708 4.233 1.00 97.44 89 THR A N 1
ATOM 729 C CA . THR A 1 89 ? -11.296 -1.381 4.518 1.00 97.44 89 THR A CA 1
ATOM 730 C C . THR A 1 89 ? -11.445 -0.471 5.737 1.00 97.44 89 THR A C 1
ATOM 732 O O . THR A 1 89 ? -10.598 -0.450 6.637 1.00 97.44 89 THR A O 1
ATOM 735 N N . ASN A 1 90 ? -12.575 0.234 5.832 1.00 98.00 90 ASN A N 1
ATOM 736 C CA . ASN A 1 90 ? -12.925 1.008 7.026 1.00 98.00 90 ASN A CA 1
ATOM 737 C C . ASN A 1 90 ? -12.925 0.153 8.298 1.00 98.00 90 ASN A C 1
ATOM 739 O O . ASN A 1 90 ? -12.509 0.622 9.354 1.00 98.00 90 ASN A O 1
ATOM 743 N N . GLU A 1 91 ? -13.380 -1.099 8.230 1.00 97.38 91 GLU A N 1
ATOM 744 C CA . GLU A 1 91 ? -13.346 -1.997 9.383 1.00 97.38 91 GLU A CA 1
ATOM 745 C C . GLU A 1 91 ? -11.923 -2.346 9.831 1.00 97.38 91 GLU A C 1
ATOM 747 O O . GLU A 1 91 ? -11.640 -2.311 11.031 1.00 97.38 91 GLU A O 1
ATOM 752 N N . GLN A 1 92 ? -11.023 -2.656 8.898 1.00 96.81 92 GLN A N 1
ATOM 753 C CA . GLN A 1 92 ? -9.618 -2.913 9.222 1.00 96.81 92 GLN A CA 1
ATOM 754 C C . GLN A 1 92 ? -8.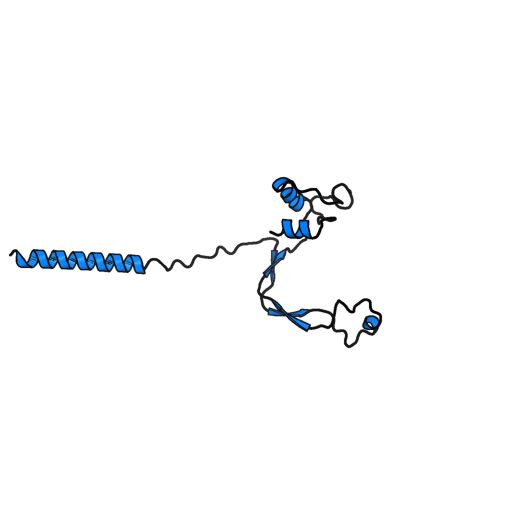955 -1.664 9.813 1.00 96.81 92 GLN A C 1
ATOM 756 O O . GLN A 1 92 ? -8.324 -1.736 10.869 1.00 96.81 92 GLN A O 1
ATOM 761 N N . TYR A 1 93 ? -9.173 -0.500 9.198 1.00 97.62 93 TYR A N 1
ATOM 762 C CA . TYR A 1 93 ? -8.602 0.755 9.675 1.00 97.62 93 TYR A CA 1
ATOM 763 C C . TYR A 1 93 ? -9.150 1.171 11.050 1.00 97.62 93 TYR A C 1
ATOM 765 O O . TYR A 1 93 ? -8.412 1.705 11.879 1.00 97.62 93 TYR A O 1
ATOM 773 N N . ARG A 1 94 ? -10.422 0.866 11.349 1.00 97.19 94 ARG A N 1
ATOM 774 C CA . ARG A 1 94 ? -11.013 1.088 12.680 1.00 97.19 94 ARG A CA 1
ATOM 775 C C . ARG A 1 94 ? -10.217 0.381 13.773 1.00 97.19 94 ARG A C 1
ATOM 777 O O . ARG A 1 94 ? -9.897 1.005 14.779 1.00 97.19 94 ARG A O 1
ATOM 784 N N . LYS A 1 95 ? -9.859 -0.888 13.552 1.00 97.44 95 LYS A N 1
ATOM 785 C CA . LYS A 1 95 ? -9.071 -1.685 14.509 1.00 97.44 95 LYS A CA 1
ATOM 786 C C . LYS A 1 95 ? -7.707 -1.045 14.770 1.00 97.44 95 LYS A C 1
ATOM 788 O O . LYS A 1 95 ? -7.266 -0.984 15.912 1.00 97.44 95 LYS A O 1
ATOM 793 N N . PHE A 1 96 ? -7.062 -0.523 13.726 1.00 96.94 96 PHE A N 1
ATOM 794 C CA . PHE A 1 96 ? -5.808 0.219 13.857 1.00 96.94 96 PHE A CA 1
ATOM 795 C C . PHE A 1 96 ? -5.971 1.494 14.695 1.00 96.94 96 PHE A C 1
ATOM 797 O O . PHE A 1 96 ? -5.165 1.756 15.590 1.00 96.94 96 PHE A O 1
ATOM 804 N N . VAL A 1 97 ? -7.021 2.278 14.447 1.00 97.19 97 VAL A N 1
ATOM 805 C CA . VAL A 1 97 ? -7.304 3.492 15.224 1.00 97.19 97 VAL A CA 1
ATOM 806 C C . VAL A 1 97 ? -7.572 3.159 16.692 1.00 97.19 97 VAL A C 1
ATOM 808 O O . VAL A 1 97 ? -6.987 3.787 17.572 1.00 97.19 97 VAL A O 1
ATOM 811 N N . GLU A 1 98 ? -8.397 2.148 16.964 1.00 97.50 98 GLU A N 1
ATOM 812 C CA . GLU A 1 98 ? -8.704 1.683 18.321 1.00 97.50 98 GLU A CA 1
ATOM 813 C C . GLU A 1 98 ? -7.449 1.198 19.061 1.00 97.50 98 GLU A C 1
ATOM 815 O O . GLU A 1 98 ? -7.272 1.509 20.237 1.00 97.50 98 GLU A O 1
ATOM 820 N N . ALA A 1 99 ? -6.549 0.492 18.370 1.00 97.56 99 ALA A N 1
ATOM 821 C CA . ALA A 1 99 ? -5.311 -0.018 18.955 1.00 97.56 99 ALA A CA 1
ATOM 822 C C . ALA A 1 99 ? -4.262 1.075 19.224 1.00 97.56 99 ALA A C 1
ATOM 824 O O . ALA A 1 99 ? -3.469 0.952 20.155 1.00 97.56 99 ALA A O 1
ATOM 825 N N . THR A 1 100 ? -4.229 2.133 18.410 1.00 96.50 100 THR A N 1
ATOM 826 C CA . THR A 1 100 ? -3.171 3.161 18.461 1.00 96.50 100 THR A CA 1
ATOM 827 C C . THR A 1 100 ? -3.611 4.480 19.090 1.00 96.50 100 THR A C 1
ATOM 829 O O . THR A 1 100 ? -2.767 5.323 19.390 1.00 96.50 100 THR A O 1
ATOM 832 N N . GLY A 1 101 ? -4.917 4.692 19.268 1.00 95.69 101 GLY A N 1
ATOM 833 C CA . GLY A 1 101 ? -5.479 5.961 19.730 1.00 95.69 101 GLY A CA 1
ATOM 834 C C . GLY A 1 101 ? -5.333 7.106 18.721 1.00 95.69 101 GLY A C 1
ATOM 835 O O . GLY A 1 101 ? -5.418 8.275 19.101 1.00 95.69 101 GLY A O 1
ATOM 836 N N . ARG A 1 102 ? -5.079 6.802 17.441 1.00 93.62 102 ARG A N 1
ATOM 837 C CA . ARG A 1 102 ? -4.977 7.821 16.387 1.00 93.62 102 ARG A CA 1
ATOM 838 C C . ARG A 1 102 ? -6.319 8.498 16.114 1.00 93.62 102 ARG A C 1
ATOM 840 O O . ARG A 1 102 ? -7.385 8.026 16.493 1.00 93.62 102 ARG A O 1
ATOM 847 N N . ARG A 1 103 ? -6.273 9.638 15.426 1.00 93.88 103 ARG A N 1
ATOM 848 C CA . ARG A 1 103 ? -7.491 10.302 14.945 1.00 93.88 103 ARG A CA 1
ATOM 849 C C . ARG A 1 103 ? -8.151 9.474 13.839 1.00 93.88 103 ARG A C 1
ATOM 851 O O . ARG A 1 103 ? -7.467 8.828 13.045 1.00 93.88 103 ARG A O 1
ATOM 858 N N . MET A 1 104 ? -9.473 9.568 13.747 1.00 95.00 104 MET A N 1
ATOM 859 C CA . MET A 1 104 ? -10.214 9.013 12.615 1.00 95.00 104 MET A CA 1
ATOM 860 C C . MET A 1 104 ? -9.917 9.787 11.313 1.00 95.00 104 MET A C 1
ATOM 862 O O . MET A 1 104 ? -9.605 10.984 11.373 1.00 95.00 104 MET A O 1
ATOM 866 N N . PRO A 1 105 ? -10.035 9.137 10.137 1.00 95.50 105 PRO A N 1
ATOM 867 C CA . PRO A 1 105 ? -9.912 9.789 8.833 1.00 95.50 105 PRO A CA 1
ATOM 868 C C . PRO A 1 105 ? -10.903 10.944 8.642 1.00 95.50 105 PRO A C 1
ATOM 870 O O . PRO A 1 105 ? -11.988 10.955 9.224 1.00 95.50 105 PRO A O 1
ATOM 873 N N . ILE A 1 106 ? -10.567 11.895 7.765 1.00 95.31 106 ILE A N 1
ATOM 874 C CA . ILE A 1 106 ? -11.381 13.106 7.531 1.00 95.31 106 ILE A CA 1
ATOM 875 C C . ILE A 1 106 ? -12.810 12.751 7.084 1.00 95.31 106 ILE A C 1
ATOM 877 O O . ILE A 1 106 ? -13.773 13.399 7.491 1.00 95.31 106 ILE A O 1
ATOM 881 N N . CYS A 1 107 ? -12.960 11.700 6.278 1.00 93.94 107 CYS A N 1
ATOM 882 C CA . CYS A 1 107 ? -14.235 11.288 5.693 1.00 93.94 107 CYS A CA 1
ATOM 883 C C . CYS A 1 107 ? -15.020 10.274 6.547 1.00 93.94 107 CYS A C 1
ATOM 885 O O . CYS A 1 107 ? -16.027 9.750 6.080 1.00 93.94 107 CYS A O 1
ATOM 887 N N . TRP A 1 108 ? -14.600 9.994 7.787 1.00 95.12 108 TRP A N 1
ATOM 888 C CA . TRP A 1 108 ? -15.152 8.900 8.602 1.00 95.12 108 TRP A CA 1
ATOM 889 C C . TRP A 1 108 ? -16.667 8.981 8.851 1.00 95.12 108 TRP A C 1
ATOM 891 O O . TRP A 1 108 ? -17.362 7.969 8.884 1.00 95.12 108 TRP A O 1
ATOM 901 N N . ASN A 1 109 ? -17.201 10.194 9.000 1.00 95.06 109 ASN A N 1
ATOM 902 C CA . ASN A 1 109 ? -18.628 10.416 9.253 1.00 95.06 109 ASN A CA 1
ATOM 903 C C . ASN A 1 109 ? -19.446 10.650 7.967 1.00 95.06 109 ASN A C 1
ATOM 905 O O . ASN A 1 109 ? -20.638 10.940 8.047 1.00 95.06 109 ASN A O 1
ATOM 909 N N . ASP A 1 110 ? -18.837 10.528 6.784 1.00 96.81 110 ASP A N 1
ATOM 910 C CA . ASP A 1 110 ? -19.539 10.652 5.507 1.00 96.81 110 ASP A CA 1
ATOM 911 C C . ASP A 1 110 ? -20.149 9.304 5.099 1.00 96.81 110 ASP A C 1
ATOM 913 O O . ASP A 1 110 ? -19.441 8.339 4.806 1.00 96.81 110 ASP A O 1
ATOM 917 N N . ALA A 1 111 ? -21.482 9.250 5.028 1.00 96.38 111 ALA A N 1
ATOM 918 C CA . ALA A 1 111 ? -22.239 8.045 4.687 1.00 96.38 111 ALA A CA 1
ATOM 919 C C . ALA A 1 111 ? -21.896 7.444 3.307 1.00 96.38 111 ALA A C 1
ATOM 921 O O . ALA A 1 111 ? -22.226 6.287 3.036 1.00 96.38 111 ALA A O 1
ATOM 922 N N . ARG A 1 112 ? -21.254 8.213 2.417 1.00 96.75 112 ARG A N 1
ATOM 923 C CA . ARG A 1 112 ? -20.796 7.733 1.104 1.00 96.75 112 ARG A CA 1
ATOM 924 C C . ARG A 1 112 ? -19.558 6.840 1.205 1.00 96.75 112 ARG A C 1
ATOM 926 O O . ARG A 1 112 ? -19.351 6.007 0.322 1.00 96.75 112 ARG A O 1
ATOM 933 N N . PHE A 1 113 ? -18.766 7.007 2.265 1.00 96.25 113 PHE A N 1
ATOM 934 C CA . PHE A 1 113 ? -17.419 6.448 2.387 1.00 96.25 113 PHE A CA 1
ATOM 935 C C . PHE A 1 113 ? -17.184 5.622 3.652 1.00 96.25 113 PHE A C 1
ATOM 937 O O . PHE A 1 113 ? -16.070 5.153 3.847 1.00 96.25 113 PHE A O 1
ATOM 944 N N . ASN A 1 114 ? -18.180 5.454 4.522 1.00 95.69 114 ASN A N 1
ATOM 945 C CA . ASN A 1 114 ? -17.985 4.895 5.863 1.00 95.69 114 ASN A CA 1
ATOM 946 C C . ASN A 1 114 ? -18.556 3.483 6.068 1.00 95.69 114 ASN A C 1
ATOM 948 O O . ASN A 1 114 ? -18.658 3.016 7.206 1.00 95.69 114 ASN A O 1
ATOM 952 N N . ARG A 1 115 ? -18.948 2.776 4.999 1.00 97.88 115 ARG A N 1
ATOM 953 C CA . ARG A 1 115 ? -19.427 1.394 5.147 1.00 97.88 115 ARG A CA 1
ATOM 954 C C . ARG A 1 115 ? -18.254 0.468 5.496 1.00 97.88 115 ARG A C 1
ATOM 956 O O . ARG A 1 115 ? -17.163 0.672 4.963 1.00 97.88 115 ARG A O 1
ATOM 963 N N . PRO A 1 116 ? -18.463 -0.582 6.315 1.00 97.38 116 PRO A N 1
ATOM 964 C CA . PRO A 1 116 ? -17.375 -1.420 6.831 1.00 97.38 116 PRO A CA 1
ATOM 965 C C . PRO A 1 116 ? -16.433 -1.988 5.764 1.00 97.38 116 PRO A C 1
ATOM 967 O O . PRO A 1 116 ? -15.224 -1.900 5.938 1.00 97.38 116 PRO A O 1
ATOM 970 N N . ASN A 1 117 ? -16.981 -2.485 4.650 1.00 97.06 117 ASN A N 1
ATOM 971 C CA . ASN A 1 117 ? -16.222 -3.146 3.578 1.00 97.06 117 ASN A CA 1
ATOM 972 C C . ASN A 1 117 ? -15.815 -2.198 2.436 1.00 97.06 117 ASN A C 1
ATOM 974 O O . ASN A 1 117 ? -15.390 -2.661 1.383 1.00 97.06 117 ASN A O 1
ATOM 978 N N . GLN A 1 118 ? -16.005 -0.884 2.590 1.00 97.50 118 GLN A N 1
ATOM 979 C CA . GLN A 1 118 ? -15.479 0.093 1.634 1.00 97.50 118 GLN A CA 1
ATOM 980 C C . GLN A 1 118 ? -14.014 0.412 1.953 1.00 97.50 118 GLN A C 1
ATOM 982 O O . GLN A 1 118 ? -13.651 0.386 3.135 1.00 97.50 118 GLN A O 1
ATOM 987 N N . PRO A 1 119 ? -13.206 0.776 0.940 1.00 97.81 119 PRO A N 1
ATOM 988 C CA . PRO A 1 119 ? -11.878 1.327 1.160 1.00 97.81 119 PRO A CA 1
ATOM 989 C C . PRO A 1 119 ? -11.936 2.551 2.071 1.00 97.81 119 PRO A C 1
ATOM 991 O O . PRO A 1 119 ? -12.804 3.416 1.912 1.00 97.81 119 PRO A O 1
ATOM 994 N N . VAL A 1 120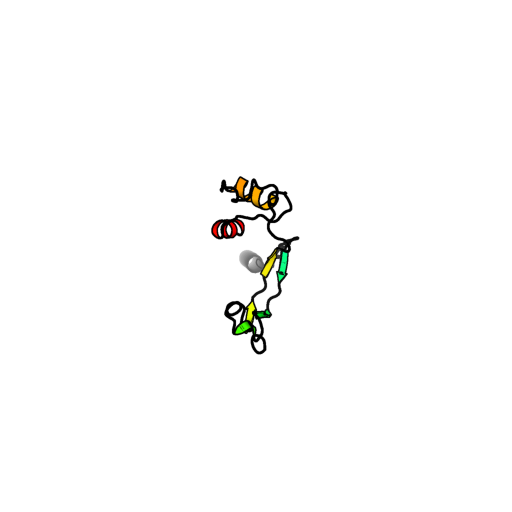 ? -11.002 2.630 3.013 1.00 97.88 120 VAL A N 1
ATOM 995 C CA . VAL A 1 120 ? -10.838 3.822 3.840 1.00 97.88 120 VAL A CA 1
ATOM 996 C C . VAL A 1 120 ? -10.315 4.979 2.984 1.00 97.88 120 VAL A C 1
ATOM 998 O O . VAL A 1 120 ? -9.391 4.821 2.190 1.00 97.88 120 VAL A O 1
ATOM 1001 N N . VAL A 1 121 ? -10.901 6.167 3.143 1.00 97.62 121 VAL A N 1
ATOM 1002 C CA . VAL A 1 121 ? -10.503 7.382 2.411 1.00 9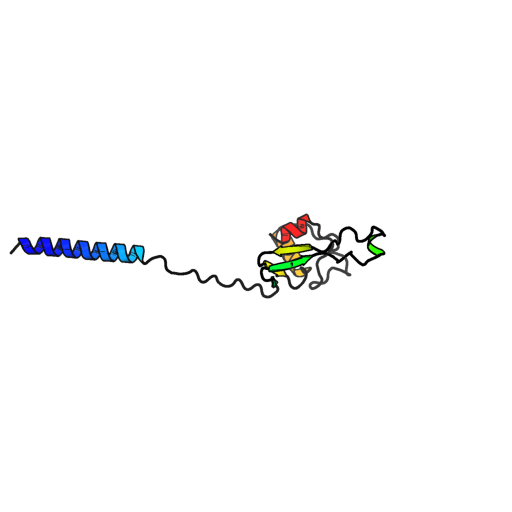7.62 121 VAL A CA 1
ATOM 1003 C C . VAL A 1 121 ? -10.333 8.567 3.359 1.00 97.62 121 VAL A C 1
ATOM 1005 O O . VAL A 1 121 ? -10.826 8.568 4.488 1.00 97.62 121 VAL A O 1
ATOM 1008 N N . GLY A 1 122 ? -9.627 9.604 2.902 1.00 96.38 122 GLY A N 1
ATOM 1009 C CA . GLY A 1 122 ? -9.320 10.774 3.733 1.00 96.38 122 GLY A CA 1
ATOM 1010 C C . GLY A 1 122 ? -8.258 10.498 4.805 1.00 96.38 122 GLY A C 1
ATOM 1011 O O . GLY A 1 122 ? -8.245 11.169 5.841 1.00 96.38 122 GLY A O 1
ATOM 1012 N N . VAL A 1 123 ? -7.402 9.500 4.563 1.00 96.94 123 VAL A N 1
ATOM 1013 C CA . VAL A 1 123 ? -6.171 9.224 5.317 1.00 96.94 123 VAL A CA 1
ATOM 1014 C C . VAL A 1 123 ? -5.025 10.062 4.750 1.00 96.94 123 VAL A C 1
ATOM 1016 O O . VAL A 1 123 ? -4.995 10.336 3.550 1.00 96.94 123 VAL A O 1
ATOM 1019 N N . THR A 1 124 ? -4.090 10.497 5.596 1.00 96.06 124 THR A N 1
ATOM 1020 C CA . THR A 1 124 ? -2.867 11.157 5.111 1.00 96.06 124 THR A CA 1
ATOM 1021 C C . THR A 1 124 ? -1.806 10.118 4.774 1.00 96.06 124 THR A C 1
ATOM 1023 O O . THR A 1 124 ? -1.914 8.954 5.169 1.00 96.06 124 THR A O 1
ATOM 1026 N N . TRP A 1 125 ? -0.759 10.539 4.066 1.00 96.25 125 TRP A N 1
ATOM 1027 C CA . TRP A 1 125 ? 0.365 9.664 3.747 1.00 96.25 125 TRP A CA 1
ATOM 1028 C C . TRP A 1 125 ? 1.039 9.116 5.015 1.00 96.25 125 TRP A C 1
ATOM 1030 O O . TRP A 1 125 ? 1.336 7.928 5.094 1.00 96.25 125 TRP A O 1
ATOM 1040 N N . GLU A 1 126 ? 1.204 9.940 6.052 1.00 96.06 126 GLU A N 1
ATOM 1041 C CA . GLU A 1 126 ? 1.830 9.535 7.316 1.00 96.06 126 GLU A CA 1
ATOM 1042 C C . GLU A 1 126 ? 0.994 8.499 8.072 1.00 96.06 126 GLU A C 1
ATOM 1044 O O . GLU A 1 126 ? 1.539 7.589 8.703 1.00 96.06 126 GLU A O 1
ATOM 1049 N N . ASP A 1 127 ? -0.330 8.644 8.028 1.00 95.81 127 ASP A N 1
ATOM 1050 C CA . ASP A 1 127 ? -1.268 7.702 8.627 1.00 95.81 127 ASP A CA 1
ATOM 1051 C C . ASP A 1 127 ? -1.257 6.367 7.861 1.00 95.81 127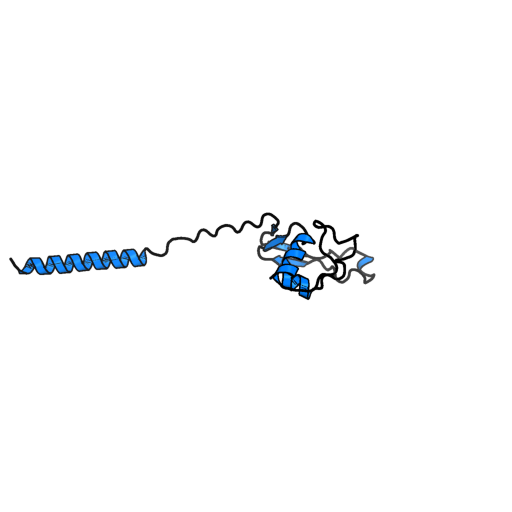 ASP A C 1
ATOM 1053 O O . ASP A 1 127 ? -1.164 5.312 8.488 1.00 95.81 127 ASP A O 1
ATOM 1057 N N . ALA A 1 128 ? -1.228 6.402 6.523 1.00 96.38 128 ALA A N 1
ATOM 1058 C CA . ALA A 1 128 ? -1.107 5.205 5.687 1.00 96.38 128 ALA A CA 1
ATOM 1059 C C . ALA A 1 128 ? 0.216 4.455 5.930 1.00 96.38 128 ALA A C 1
ATOM 1061 O O . ALA A 1 128 ? 0.213 3.246 6.154 1.00 96.38 128 ALA A O 1
ATOM 1062 N N . VAL A 1 129 ? 1.343 5.174 5.985 1.00 96.38 129 VAL A N 1
ATOM 1063 C CA . VAL A 1 129 ? 2.648 4.592 6.340 1.00 96.38 129 VAL A CA 1
ATOM 1064 C C . VAL A 1 129 ? 2.629 4.015 7.752 1.00 96.38 129 VAL A C 1
ATOM 1066 O O . VAL A 1 129 ? 3.243 2.986 7.999 1.00 96.38 129 VAL A O 1
ATOM 1069 N N . SER A 1 130 ? 1.944 4.661 8.698 1.00 96.00 130 SER A N 1
ATOM 1070 C CA . SER A 1 130 ? 1.856 4.156 10.072 1.00 96.00 130 SER A CA 1
ATOM 1071 C C . SER A 1 130 ? 0.993 2.901 10.190 1.00 96.00 130 SER A C 1
ATOM 1073 O O . SER A 1 130 ? 1.264 2.088 11.066 1.00 96.00 130 SER A O 1
ATOM 1075 N N . TYR A 1 131 ? -0.026 2.756 9.342 1.00 95.94 131 TYR A N 1
ATOM 1076 C CA . TYR A 1 131 ? -0.855 1.554 9.264 1.00 95.94 131 TYR A CA 1
ATOM 1077 C C . TYR A 1 131 ? -0.073 0.354 8.710 1.00 95.94 131 TYR A C 1
ATOM 1079 O O . TYR A 1 131 ? -0.241 -0.757 9.195 1.00 95.94 131 TYR A O 1
ATOM 1087 N N . ALA A 1 132 ? 0.794 0.580 7.719 1.00 94.44 132 ALA A N 1
ATOM 1088 C CA . ALA A 1 132 ? 1.546 -0.468 7.022 1.00 94.44 132 ALA A CA 1
ATOM 1089 C C . ALA A 1 132 ? 2.854 -0.909 7.721 1.00 94.44 132 ALA A C 1
ATOM 1091 O O . ALA A 1 132 ? 3.672 -1.588 7.102 1.00 94.44 132 ALA A O 1
ATOM 1092 N N . LYS A 1 133 ? 3.088 -0.484 8.968 1.00 88.12 133 LYS A N 1
ATOM 1093 C CA . LYS A 1 133 ? 4.267 -0.853 9.773 1.00 88.12 133 LYS A CA 1
ATOM 1094 C C . LYS A 1 133 ? 4.035 -2.132 10.560 1.00 88.12 133 LYS A C 1
ATOM 1096 O O . LYS A 1 133 ? 5.013 -2.901 10.671 1.00 88.12 133 LYS A O 1
#

Secondary structure (DSSP, 8-state):
--HHHHHHHHHHHHHHHHHHHHHHHH-------------TTEEEE-SEEEEES--GGG-GGGGGSSSTTS---EEEEE--EEEESSPPBHHHHHHHHHHHTPPPPTTTT-TTT--TTSBP-S--HHHHHHHT-